Protein AF-A0A2V6Z313-F1 (afdb_monomer_lite)

Sequence (76 aa):
MSGPGVVHALAGLANAQQNGWPMVLIGGASETWRNGMGAFQEERQVLIATPFSKFAHAIEHVHRIPFYVEMAVRNA

pLDDT: mean 94.48, std 5.63, range [54.38, 98.31]

Secondary structure (DSSP, 8-state):
--THHHHHHHHHHHHHHHHT-----------GGGTTTT-TT---HHHHHGGG-S------SGGGHHHHHHHHHHT-

Structure (mmCIF, N/CA/C/O backbone):
data_AF-A0A2V6Z313-F1
#
_entry.id   AF-A0A2V6Z313-F1
#
loop_
_atom_site.group_PDB
_atom_site.id
_atom_site.type_symbol
_atom_site.label_atom_id
_atom_site.label_alt_id
_atom_site.label_comp_id
_atom_site.label_asym_id
_atom_site.label_entity_id
_atom_site.label_seq_id
_atom_site.pdbx_PDB_ins_code
_atom_site.Cartn_x
_atom_site.Cartn_y
_atom_site.Cartn_z
_atom_site.occupancy
_atom_site.B_iso_or_equiv
_atom_site.auth_seq_id
_atom_site.auth_comp_id
_atom_site.auth_asym_id
_atom_site.auth_atom_id
_atom_site.pdbx_PDB_model_num
ATOM 1 N N . MET A 1 1 ? 0.080 6.865 -7.926 1.00 54.38 1 MET A N 1
ATOM 2 C CA . MET A 1 1 ? 1.427 7.446 -8.131 1.00 54.38 1 MET A CA 1
ATOM 3 C C . MET A 1 1 ? 2.407 6.636 -7.298 1.00 54.38 1 MET A C 1
ATOM 5 O O . MET A 1 1 ? 2.043 6.281 -6.182 1.00 54.38 1 MET A O 1
ATOM 9 N N . SER A 1 2 ? 3.574 6.295 -7.843 1.00 78.31 2 SER A N 1
ATOM 10 C CA . SER A 1 2 ? 4.596 5.496 -7.147 1.00 78.31 2 SER A CA 1
ATOM 11 C C . SER A 1 2 ? 5.519 6.379 -6.308 1.00 78.31 2 SER A C 1
ATOM 13 O O . SER A 1 2 ? 5.530 7.592 -6.501 1.00 78.31 2 SER A O 1
ATOM 15 N N . GLY A 1 3 ? 6.236 5.800 -5.342 1.00 88.12 3 GLY A N 1
ATOM 16 C CA . GLY A 1 3 ? 7.244 6.498 -4.534 1.00 88.12 3 GLY A CA 1
ATOM 17 C C . GLY A 1 3 ? 6.681 7.694 -3.745 1.00 88.12 3 GLY A C 1
ATOM 18 O O . GLY A 1 3 ? 5.955 7.465 -2.772 1.00 88.12 3 GLY A O 1
ATOM 19 N N . PRO A 1 4 ? 6.943 8.958 -4.147 1.00 92.06 4 PRO A N 1
ATOM 20 C CA . PRO A 1 4 ? 6.481 10.153 -3.427 1.00 92.06 4 PRO A CA 1
ATOM 21 C C . PRO A 1 4 ? 4.975 10.194 -3.142 1.00 92.06 4 PRO A C 1
ATOM 23 O O . PRO A 1 4 ? 4.552 10.689 -2.099 1.00 92.06 4 PRO A O 1
ATOM 26 N N . GLY A 1 5 ? 4.154 9.645 -4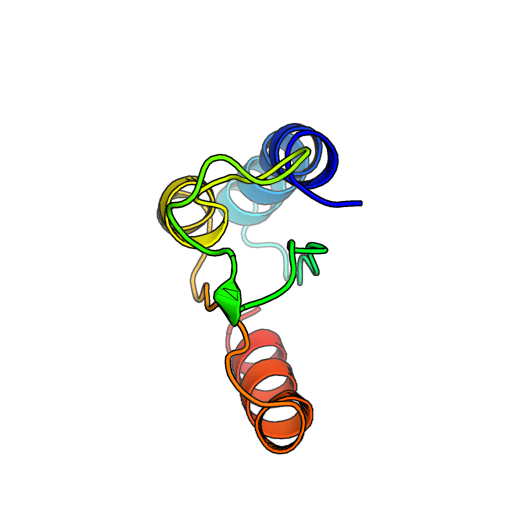.043 1.00 93.12 5 GLY A N 1
ATOM 27 C CA . GLY A 1 5 ? 2.705 9.598 -3.845 1.00 93.12 5 GLY A CA 1
ATOM 28 C C . GLY A 1 5 ? 2.294 8.797 -2.608 1.00 93.12 5 GLY A C 1
ATOM 29 O O . GLY A 1 5 ? 1.398 9.213 -1.878 1.00 93.12 5 GLY A O 1
ATOM 30 N N . VAL A 1 6 ? 2.975 7.678 -2.346 1.00 93.38 6 VAL A N 1
ATOM 31 C CA . VAL A 1 6 ? 2.729 6.860 -1.151 1.00 93.38 6 VAL A CA 1
ATOM 32 C C . VAL A 1 6 ? 3.252 7.564 0.095 1.00 93.38 6 VAL A C 1
ATOM 34 O O . VAL A 1 6 ? 2.554 7.589 1.102 1.00 93.38 6 VAL A O 1
ATOM 37 N N . VAL A 1 7 ? 4.422 8.207 0.012 1.00 94.38 7 VAL A N 1
ATOM 38 C CA . VAL A 1 7 ? 5.002 8.974 1.127 1.00 94.38 7 VAL A CA 1
ATOM 39 C C . VAL A 1 7 ? 4.049 10.075 1.602 1.00 94.38 7 VAL A C 1
ATOM 41 O O . VAL A 1 7 ? 3.796 10.188 2.799 1.00 94.38 7 VAL A O 1
ATOM 44 N N . HIS A 1 8 ? 3.452 10.841 0.686 1.00 95.31 8 HIS A N 1
ATOM 45 C CA . HIS A 1 8 ? 2.472 11.871 1.048 1.00 95.31 8 HIS A CA 1
ATOM 46 C C . HIS A 1 8 ? 1.199 11.294 1.686 1.00 95.31 8 HIS A C 1
ATOM 48 O O . HIS A 1 8 ? 0.596 11.934 2.547 1.00 95.31 8 HIS A O 1
ATOM 54 N N . ALA A 1 9 ? 0.794 10.082 1.299 1.00 96.19 9 ALA A N 1
ATOM 55 C CA . ALA A 1 9 ? -0.384 9.426 1.857 1.00 96.19 9 ALA A CA 1
ATOM 56 C C . ALA A 1 9 ? -0.170 8.891 3.288 1.00 96.19 9 ALA A C 1
ATOM 58 O O . ALA A 1 9 ? -1.152 8.678 4.002 1.00 96.19 9 ALA A O 1
ATOM 59 N N . LEU A 1 10 ? 1.082 8.717 3.740 1.00 95.81 10 LEU A N 1
ATOM 60 C CA . LEU A 1 10 ? 1.387 8.182 5.074 1.00 95.81 10 LEU A CA 1
ATOM 61 C C . LEU A 1 10 ? 0.801 9.030 6.207 1.00 95.81 10 LEU A C 1
ATOM 63 O O . LEU A 1 10 ? 0.355 8.473 7.205 1.00 95.81 10 LEU A O 1
ATOM 67 N N . ALA A 1 11 ? 0.747 10.356 6.055 1.00 97.00 11 ALA A N 1
ATOM 68 C CA . ALA A 1 11 ? 0.154 11.228 7.069 1.00 97.00 11 ALA A CA 1
ATOM 69 C C . ALA A 1 11 ? -1.347 10.942 7.264 1.00 97.00 11 ALA A C 1
ATOM 71 O O . ALA A 1 11 ? -1.830 10.868 8.394 1.00 97.00 11 ALA A O 1
ATOM 72 N N . GLY A 1 12 ? -2.078 10.723 6.166 1.00 97.31 12 GLY A N 1
ATOM 73 C CA . GLY A 1 12 ? -3.489 10.337 6.215 1.00 97.31 12 GLY A CA 1
ATOM 74 C C . GLY A 1 12 ? -3.688 8.945 6.814 1.00 97.31 12 GLY A C 1
ATOM 75 O O . GLY A 1 12 ? -4.591 8.755 7.629 1.00 97.31 12 GLY A O 1
ATOM 76 N N . LEU A 1 13 ? -2.808 8.002 6.465 1.00 96.88 13 LEU A N 1
ATOM 77 C CA . LEU A 1 13 ? -2.826 6.639 6.994 1.00 96.88 13 LEU A CA 1
ATOM 78 C C . LEU A 1 13 ? -2.575 6.605 8.509 1.00 96.88 13 LEU A C 1
ATOM 80 O O . LEU A 1 13 ? -3.336 5.980 9.243 1.00 96.88 13 LEU A O 1
ATOM 84 N N . ALA A 1 14 ? -1.571 7.342 8.988 1.00 97.69 14 ALA A N 1
ATOM 85 C CA . ALA A 1 14 ? -1.277 7.473 10.412 1.00 97.69 14 ALA A CA 1
ATOM 86 C C . ALA A 1 14 ? -2.451 8.102 11.181 1.00 97.69 14 ALA A C 1
ATOM 88 O O . ALA A 1 14 ? -2.831 7.610 12.242 1.00 97.69 14 ALA A O 1
ATOM 89 N N . ASN A 1 15 ? -3.084 9.138 10.622 1.00 98.31 15 ASN A N 1
ATOM 90 C CA . ASN A 1 15 ? -4.268 9.742 11.228 1.00 98.31 15 ASN A CA 1
ATOM 91 C C . ASN A 1 15 ? -5.436 8.744 11.333 1.00 98.31 15 ASN A C 1
ATOM 93 O O . ASN A 1 15 ? -6.089 8.669 12.373 1.00 98.31 15 ASN A O 1
ATOM 97 N N . ALA A 1 16 ? -5.695 7.954 10.288 1.00 98.06 16 ALA A N 1
ATOM 98 C CA . ALA A 1 16 ? -6.737 6.928 10.328 1.00 98.06 16 ALA A CA 1
ATOM 99 C C . ALA A 1 16 ? -6.437 5.847 11.376 1.00 98.06 16 ALA A C 1
ATOM 101 O O . ALA A 1 16 ? -7.325 5.492 12.150 1.00 98.06 16 ALA A O 1
ATOM 102 N N . GLN A 1 17 ? -5.183 5.392 11.465 1.00 97.12 17 GLN A N 1
ATOM 103 C CA . GLN A 1 17 ? -4.741 4.431 12.477 1.00 97.12 17 GLN A CA 1
ATOM 104 C C . GLN A 1 17 ? -4.976 4.958 13.899 1.00 97.12 17 GLN A C 1
ATOM 106 O O . GLN A 1 17 ? -5.555 4.251 14.722 1.00 97.12 17 GLN A O 1
ATOM 111 N N . GLN A 1 18 ? -4.568 6.199 14.184 1.00 97.88 18 GLN A N 1
ATOM 112 C CA . GLN A 1 18 ? -4.723 6.813 15.508 1.00 97.88 18 GLN A CA 1
ATOM 113 C C . GLN A 1 18 ? -6.190 6.965 15.927 1.00 97.88 18 GLN A C 1
ATOM 115 O O . GLN A 1 18 ? -6.501 6.850 17.110 1.00 97.88 18 GLN A O 1
ATOM 120 N N . ASN A 1 19 ? -7.089 7.193 14.968 1.00 98.00 19 ASN A N 1
ATOM 121 C CA . ASN A 1 19 ? -8.520 7.350 15.225 1.00 98.00 19 ASN A CA 1
ATOM 122 C C . ASN A 1 19 ? -9.320 6.041 15.094 1.00 98.00 19 ASN A C 1
ATOM 124 O O . ASN A 1 19 ? -10.533 6.042 15.299 1.00 98.00 19 ASN A O 1
ATOM 128 N N . GLY A 1 20 ? -8.672 4.926 14.738 1.00 96.19 20 GLY A N 1
ATOM 129 C CA . GLY A 1 20 ? -9.347 3.649 14.505 1.00 96.19 20 GLY A CA 1
ATOM 130 C C . GLY A 1 20 ? -10.322 3.676 13.323 1.00 96.19 20 GLY A C 1
ATOM 131 O O . GLY A 1 20 ? -11.308 2.941 13.326 1.00 96.19 20 GLY A O 1
ATOM 132 N N . TRP A 1 21 ? -10.082 4.531 12.328 1.00 98.12 21 TRP A N 1
ATOM 133 C CA . TRP A 1 21 ? -10.939 4.641 11.150 1.00 98.12 21 TRP A CA 1
ATOM 134 C C . TRP A 1 21 ? -10.572 3.604 10.089 1.00 98.12 21 TRP A C 1
ATOM 136 O O . TRP A 1 21 ? -9.382 3.399 9.835 1.00 98.12 21 TRP A O 1
ATOM 146 N N . PRO A 1 22 ? -11.568 2.995 9.420 1.00 97.38 22 PRO A N 1
ATOM 147 C CA . PRO A 1 22 ? -11.297 2.083 8.323 1.00 97.38 22 PRO A CA 1
ATOM 148 C C . PRO A 1 22 ? -10.718 2.846 7.128 1.00 97.38 22 PRO A C 1
ATOM 150 O O . PRO A 1 22 ? -11.321 3.800 6.631 1.00 97.38 22 PRO A O 1
ATOM 153 N N . MET A 1 23 ? -9.549 2.418 6.650 1.00 97.69 23 MET A N 1
ATOM 154 C CA . MET A 1 23 ? -8.879 3.006 5.488 1.00 97.69 23 MET A CA 1
ATOM 155 C C . MET A 1 23 ? -8.167 1.933 4.662 1.00 97.69 23 MET A C 1
ATOM 157 O O . MET A 1 23 ? -7.467 1.082 5.199 1.00 97.69 23 MET A O 1
ATOM 161 N N . VAL A 1 24 ? -8.289 2.032 3.335 1.00 97.69 24 VAL A N 1
ATOM 162 C CA . VAL A 1 24 ? -7.505 1.246 2.373 1.00 97.69 24 VAL A CA 1
ATOM 163 C C . VAL A 1 24 ? -6.687 2.203 1.511 1.00 97.69 24 VAL A C 1
ATOM 165 O O . VAL A 1 24 ? -7.247 3.058 0.826 1.00 97.69 24 VAL A O 1
ATOM 168 N N . LEU A 1 25 ? -5.361 2.052 1.532 1.00 96.62 25 LEU A N 1
ATOM 169 C CA . LEU A 1 25 ? -4.432 2.821 0.703 1.00 96.62 25 LEU A CA 1
ATOM 170 C C . LEU A 1 25 ? -3.908 1.954 -0.448 1.00 96.62 25 LEU A C 1
ATOM 172 O O . LEU A 1 25 ? -3.285 0.922 -0.216 1.00 96.62 25 LEU A O 1
ATOM 176 N N . ILE A 1 26 ? -4.117 2.401 -1.690 1.00 96.25 26 ILE A N 1
ATOM 177 C CA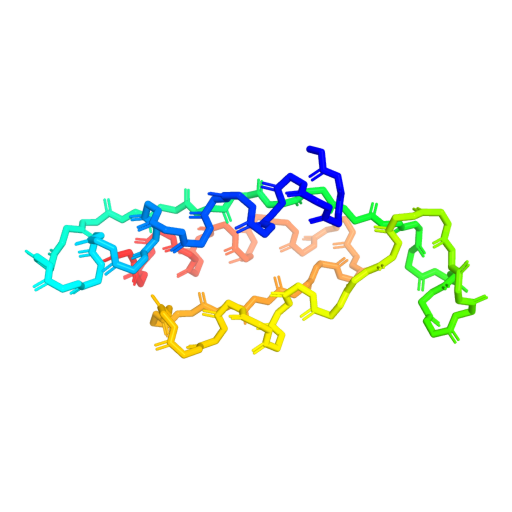 . ILE A 1 26 ? -3.596 1.739 -2.894 1.00 96.25 26 ILE A CA 1
ATOM 178 C C . ILE A 1 26 ? -2.476 2.599 -3.490 1.00 96.25 26 ILE A C 1
ATOM 180 O O . ILE A 1 26 ? -2.718 3.686 -4.018 1.00 96.25 26 ILE A O 1
ATOM 184 N N . GLY A 1 27 ? -1.242 2.102 -3.399 1.00 93.75 27 GLY A N 1
ATOM 185 C CA . GLY A 1 27 ? -0.053 2.711 -3.997 1.00 93.75 27 GLY A CA 1
ATOM 186 C C . GLY A 1 27 ? 0.244 2.157 -5.391 1.00 93.75 27 GLY A C 1
ATOM 187 O O . GLY A 1 27 ? 0.000 0.985 -5.666 1.00 93.75 27 GLY A O 1
ATOM 188 N N . GLY A 1 28 ? 0.787 2.996 -6.279 1.00 92.56 28 GLY A N 1
ATOM 189 C CA . GLY A 1 28 ? 1.406 2.504 -7.516 1.00 92.56 28 GLY A CA 1
ATOM 190 C C . GLY A 1 28 ? 2.841 2.056 -7.241 1.00 92.56 28 GLY A C 1
ATOM 191 O O . GLY A 1 28 ? 3.489 2.623 -6.368 1.00 92.56 28 GLY A O 1
ATOM 192 N N . ALA A 1 29 ? 3.365 1.091 -7.990 1.00 91.94 29 ALA A N 1
ATOM 193 C CA . ALA A 1 29 ? 4.760 0.654 -7.892 1.00 91.94 29 ALA A CA 1
ATOM 194 C C . ALA A 1 29 ? 5.417 0.602 -9.279 1.00 91.94 29 ALA A C 1
ATOM 196 O O . ALA A 1 29 ? 4.727 0.661 -10.299 1.00 91.94 29 ALA A O 1
ATOM 197 N N . SER A 1 30 ? 6.750 0.536 -9.313 1.00 91.75 30 SER A N 1
ATOM 198 C CA . SER A 1 30 ? 7.511 0.181 -10.515 1.00 91.75 30 SER A CA 1
ATOM 199 C C . SER A 1 30 ? 7.227 -1.261 -10.940 1.00 91.75 30 SER A C 1
ATOM 201 O O . SER A 1 30 ? 6.641 -2.044 -10.190 1.00 91.75 30 SER A O 1
ATOM 203 N N . GLU A 1 31 ? 7.657 -1.629 -12.146 1.00 91.25 31 GLU A N 1
ATOM 204 C CA . GLU A 1 31 ? 7.544 -3.003 -12.621 1.00 91.25 31 GLU A CA 1
ATOM 205 C C . GLU A 1 31 ? 8.273 -3.970 -11.678 1.00 91.25 31 GLU A C 1
ATOM 207 O O . GLU A 1 31 ? 9.410 -3.722 -11.278 1.00 91.25 31 GLU A O 1
ATOM 212 N N . THR A 1 32 ? 7.642 -5.103 -11.359 1.00 91.69 32 THR A N 1
ATOM 213 C CA . THR A 1 32 ? 8.136 -6.045 -10.338 1.00 91.69 32 THR A CA 1
ATOM 214 C C . THR A 1 32 ? 9.535 -6.591 -10.627 1.00 91.69 32 THR A C 1
ATOM 216 O O . THR A 1 32 ? 10.300 -6.839 -9.700 1.00 91.69 32 THR A O 1
ATOM 219 N N . TRP A 1 33 ? 9.906 -6.734 -11.902 1.00 92.00 33 TRP A N 1
ATOM 220 C CA . TRP A 1 33 ? 11.231 -7.201 -12.324 1.00 92.00 33 TRP A CA 1
ATOM 221 C C . TRP A 1 33 ? 12.345 -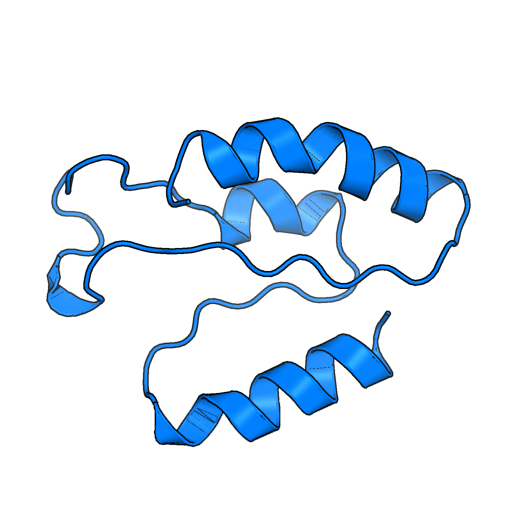6.153 -12.156 1.00 92.00 33 TRP A C 1
ATOM 223 O O . TRP A 1 33 ? 13.516 -6.502 -12.263 1.00 92.00 33 TRP A O 1
ATOM 233 N N . ARG A 1 34 ? 11.999 -4.886 -11.885 1.00 92.44 34 ARG A N 1
ATOM 234 C CA . ARG A 1 34 ? 12.951 -3.793 -11.613 1.00 92.44 34 ARG A CA 1
ATOM 235 C C . ARG A 1 34 ? 13.109 -3.495 -10.125 1.00 92.44 34 ARG A C 1
ATOM 237 O O . ARG A 1 34 ? 13.828 -2.562 -9.771 1.00 92.44 34 ARG A O 1
ATOM 244 N N . ASN A 1 35 ? 12.446 -4.263 -9.264 1.00 90.38 35 ASN A N 1
ATOM 245 C CA . ASN A 1 35 ? 12.554 -4.083 -7.825 1.00 90.38 35 ASN A CA 1
ATOM 246 C C . ASN A 1 35 ? 14.011 -4.303 -7.362 1.00 90.38 35 ASN A C 1
ATOM 248 O O . ASN A 1 35 ? 14.656 -5.280 -7.735 1.00 90.38 35 ASN A O 1
ATOM 252 N N . GLY A 1 36 ? 14.524 -3.401 -6.533 1.00 89.50 36 GLY A N 1
ATOM 253 C CA . GLY A 1 36 ? 15.896 -3.333 -6.040 1.00 89.50 36 GLY A CA 1
ATOM 254 C C . GLY A 1 36 ? 16.899 -2.682 -6.997 1.00 89.50 36 GLY A C 1
ATOM 255 O O . GLY A 1 36 ? 18.077 -2.613 -6.651 1.00 89.50 36 GLY A O 1
ATOM 256 N N . MET A 1 37 ? 16.475 -2.216 -8.177 1.00 95.19 37 MET A N 1
ATOM 257 C CA . MET A 1 37 ? 17.383 -1.707 -9.215 1.00 95.19 37 MET A CA 1
ATOM 258 C C . MET A 1 37 ? 17.484 -0.175 -9.271 1.00 95.19 37 MET A C 1
ATOM 260 O O . MET A 1 37 ? 18.118 0.354 -10.183 1.00 95.19 37 MET A O 1
ATOM 264 N N . GLY A 1 38 ? 16.858 0.553 -8.344 1.00 92.06 38 GLY A N 1
ATOM 265 C CA . GLY A 1 38 ? 16.793 2.013 -8.389 1.00 92.06 38 GLY A CA 1
ATOM 266 C C . GLY A 1 38 ? 15.882 2.504 -9.511 1.00 92.06 38 GLY A C 1
ATOM 267 O O . GLY A 1 38 ? 16.216 3.456 -10.219 1.00 92.06 38 GLY A O 1
ATOM 268 N N . ALA A 1 39 ? 14.751 1.824 -9.729 1.00 92.56 39 ALA A N 1
ATOM 269 C CA . ALA A 1 39 ? 13.796 2.238 -10.750 1.00 92.56 39 ALA A CA 1
ATOM 270 C C . ALA A 1 39 ? 13.252 3.648 -10.456 1.00 92.56 39 ALA A C 1
ATOM 272 O O . ALA A 1 39 ? 13.278 4.136 -9.325 1.00 92.56 39 ALA A O 1
ATOM 273 N N . PHE A 1 40 ? 12.755 4.333 -11.487 1.00 91.81 40 PHE A N 1
ATOM 274 C CA . PHE A 1 40 ? 12.221 5.683 -11.318 1.00 91.81 40 PHE A CA 1
ATOM 275 C C . PHE A 1 40 ? 11.075 5.685 -10.296 1.00 91.81 40 PHE A C 1
ATOM 277 O O . PHE A 1 40 ? 10.072 5.000 -10.494 1.00 91.81 40 PHE A O 1
ATOM 284 N N . GLN A 1 41 ? 11.234 6.463 -9.220 1.00 92.56 41 GLN A N 1
ATOM 285 C CA . GLN A 1 41 ? 10.303 6.510 -8.083 1.00 92.56 41 GLN A CA 1
ATOM 286 C C . GLN A 1 41 ? 10.054 5.142 -7.422 1.00 92.56 41 GLN A C 1
ATOM 288 O O . GLN A 1 41 ? 8.971 4.886 -6.888 1.00 92.56 41 GLN A O 1
ATOM 293 N N . GLU A 1 42 ? 11.056 4.263 -7.453 1.00 92.31 42 GLU A N 1
ATOM 294 C CA . GLU A 1 42 ? 11.084 3.076 -6.614 1.00 92.31 42 GLU A CA 1
ATOM 295 C C . GLU A 1 42 ? 11.137 3.468 -5.137 1.00 92.31 42 GLU A C 1
ATOM 297 O O . GLU A 1 42 ? 11.871 4.369 -4.741 1.00 92.31 42 GLU A O 1
ATOM 302 N N . GLU A 1 43 ? 10.365 2.762 -4.319 1.00 92.94 43 GLU A N 1
ATOM 303 C CA . GLU A 1 43 ? 10.345 2.955 -2.877 1.00 92.94 43 GLU A CA 1
ATOM 304 C C . GLU A 1 43 ? 9.974 1.639 -2.190 1.00 92.94 43 GLU A C 1
ATOM 306 O O . GLU A 1 43 ? 9.228 0.822 -2.740 1.00 92.94 43 GLU A O 1
AT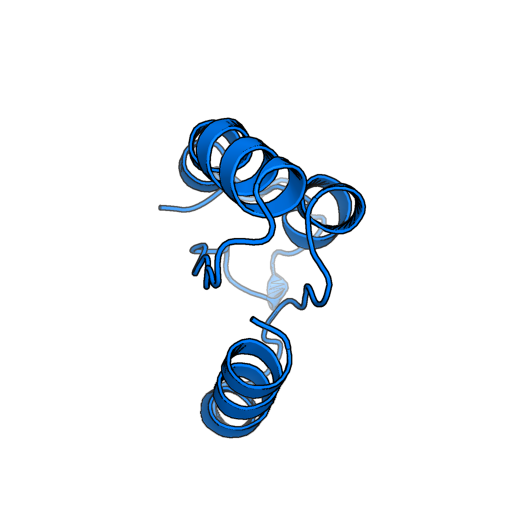OM 311 N N . ARG A 1 44 ? 10.433 1.442 -0.953 1.00 92.69 44 ARG A N 1
ATOM 312 C CA . ARG A 1 44 ? 10.058 0.307 -0.101 1.00 92.69 44 ARG A CA 1
ATOM 313 C C . ARG A 1 44 ? 8.694 0.549 0.553 1.00 92.69 44 ARG A C 1
ATOM 315 O O . ARG A 1 44 ? 8.566 0.556 1.773 1.00 92.69 44 ARG A O 1
ATOM 322 N N . GLN A 1 45 ? 7.668 0.723 -0.279 1.00 93.31 45 GLN A N 1
ATOM 323 C CA . GLN A 1 45 ? 6.323 1.174 0.110 1.00 93.31 45 GLN A CA 1
ATOM 324 C C . GLN A 1 45 ? 5.677 0.315 1.204 1.00 93.31 45 GLN A C 1
ATOM 326 O O . GLN A 1 45 ? 5.074 0.850 2.129 1.00 93.31 45 GLN A O 1
ATOM 331 N N . VAL A 1 46 ? 5.841 -1.010 1.130 1.00 95.12 46 VAL A N 1
ATOM 332 C CA . VAL A 1 46 ? 5.334 -1.923 2.166 1.00 95.12 46 VAL A CA 1
ATOM 333 C C . VAL A 1 46 ? 6.032 -1.648 3.494 1.00 95.12 46 VAL A C 1
ATOM 335 O O . VAL A 1 46 ? 5.364 -1.403 4.488 1.00 95.12 46 VAL A O 1
ATOM 338 N N . LEU A 1 47 ? 7.369 -1.607 3.497 1.00 95.75 47 LEU A N 1
ATOM 339 C CA . LEU A 1 47 ? 8.170 -1.396 4.705 1.00 95.75 47 LEU A CA 1
ATOM 340 C C . LEU A 1 47 ? 7.808 -0.085 5.414 1.00 95.75 47 LEU A C 1
ATOM 342 O O . LEU A 1 47 ? 7.664 -0.080 6.633 1.00 95.75 47 LEU A O 1
ATOM 346 N N . ILE A 1 48 ? 7.650 1.008 4.663 1.00 95.19 48 ILE A N 1
ATOM 347 C CA . ILE A 1 48 ? 7.333 2.325 5.236 1.00 95.19 48 ILE A CA 1
ATOM 348 C C . ILE A 1 48 ? 5.874 2.441 5.703 1.00 95.19 48 ILE A C 1
ATOM 350 O O . ILE A 1 48 ? 5.597 3.214 6.615 1.00 95.19 48 ILE A O 1
ATOM 354 N N . ALA A 1 49 ? 4.943 1.683 5.110 1.00 96.44 49 ALA A N 1
ATOM 355 C CA . ALA A 1 49 ? 3.528 1.697 5.485 1.00 96.44 49 ALA A CA 1
ATOM 356 C C . ALA A 1 49 ? 3.201 0.748 6.652 1.00 96.44 49 ALA A C 1
ATOM 358 O O . ALA A 1 49 ? 2.238 0.997 7.380 1.00 96.44 49 ALA A O 1
ATOM 359 N N . THR A 1 50 ? 3.994 -0.312 6.857 1.00 97.12 50 THR A N 1
ATOM 360 C CA . THR A 1 50 ? 3.783 -1.327 7.905 1.00 97.12 50 THR A CA 1
ATOM 361 C C . THR A 1 50 ? 3.542 -0.747 9.307 1.00 97.12 50 THR A C 1
ATOM 363 O O . THR A 1 50 ? 2.599 -1.201 9.949 1.00 97.12 50 THR A O 1
ATOM 366 N N . PRO A 1 51 ? 4.291 0.261 9.805 1.00 96.12 51 PRO A N 1
ATOM 367 C CA . PRO A 1 51 ? 4.060 0.809 11.148 1.00 96.12 51 PRO A CA 1
ATOM 368 C C . PRO A 1 51 ? 2.669 1.433 11.337 1.00 96.12 51 PRO A C 1
ATOM 370 O O . PRO A 1 51 ? 2.175 1.513 12.461 1.00 96.12 51 PRO A O 1
ATOM 373 N N . PHE A 1 52 ? 2.037 1.861 10.240 1.00 96.44 52 PHE A N 1
ATOM 374 C CA . PHE A 1 52 ? 0.760 2.574 10.236 1.00 96.44 52 PHE A CA 1
ATOM 375 C C . PHE A 1 52 ? -0.423 1.704 9.788 1.00 96.44 52 PHE A C 1
ATOM 377 O O . PHE A 1 52 ? -1.541 2.198 9.670 1.00 96.44 52 PHE A O 1
ATOM 384 N N . SER A 1 53 ? -0.190 0.416 9.517 1.00 96.81 53 SER A N 1
ATOM 385 C CA . SER A 1 53 ? -1.161 -0.466 8.863 1.00 96.81 53 SER A CA 1
ATOM 386 C C . SER A 1 53 ? -1.407 -1.738 9.667 1.00 96.81 53 SER A C 1
ATOM 388 O O . SER A 1 53 ? -0.483 -2.324 10.221 1.00 96.81 53 SER A O 1
ATOM 390 N N . LYS A 1 54 ? -2.651 -2.228 9.657 1.00 96.81 54 LYS A N 1
ATOM 391 C CA . LYS A 1 54 ? -2.984 -3.589 10.121 1.00 96.81 54 LYS A CA 1
ATOM 392 C C . LYS A 1 54 ? -2.542 -4.656 9.105 1.00 96.81 54 LYS A C 1
ATOM 394 O O . LYS A 1 54 ? -2.244 -5.786 9.475 1.00 96.81 54 LYS A O 1
ATOM 399 N N . PHE A 1 55 ? -2.496 -4.287 7.823 1.00 97.31 55 PHE A N 1
ATOM 400 C CA . PHE A 1 55 ? -2.101 -5.137 6.702 1.00 97.31 55 PHE A CA 1
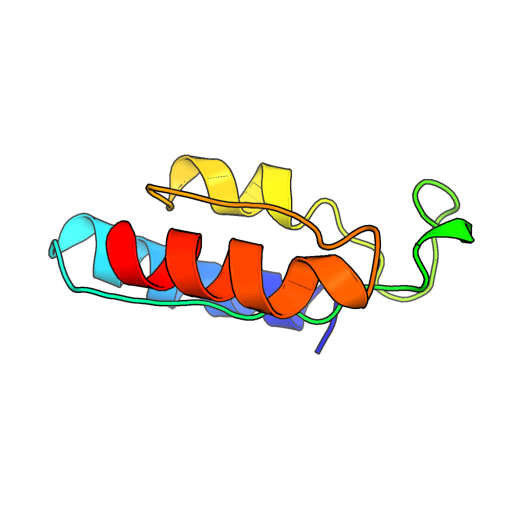ATOM 401 C C . PHE A 1 55 ? -1.424 -4.291 5.611 1.00 97.31 55 PHE A C 1
ATOM 403 O O . PHE A 1 55 ? -1.952 -3.250 5.229 1.00 97.31 55 PHE A O 1
ATOM 410 N N . ALA A 1 56 ? -0.273 -4.736 5.098 1.00 97.12 56 ALA A N 1
ATOM 411 C CA . ALA A 1 56 ? 0.443 -4.096 3.992 1.00 97.12 56 ALA A CA 1
ATOM 412 C C . ALA A 1 56 ? 1.132 -5.162 3.122 1.00 97.12 56 ALA A C 1
ATOM 414 O O . ALA A 1 56 ? 1.813 -6.041 3.650 1.00 97.12 56 ALA A O 1
ATOM 415 N N . HIS A 1 57 ? 0.961 -5.098 1.797 1.00 96.75 57 HIS A N 1
ATOM 416 C CA . HIS A 1 57 ? 1.532 -6.079 0.866 1.00 96.75 57 HIS A CA 1
ATOM 417 C C . HIS A 1 57 ? 1.776 -5.467 -0.521 1.00 96.75 57 HIS A C 1
ATOM 419 O O . HIS A 1 57 ? 1.019 -4.603 -0.963 1.00 96.75 57 HIS A O 1
ATOM 425 N N . ALA A 1 58 ? 2.816 -5.929 -1.218 1.00 95.44 58 ALA A N 1
ATOM 426 C CA . ALA A 1 58 ? 3.052 -5.620 -2.630 1.00 95.44 58 ALA A CA 1
ATOM 427 C C . ALA A 1 58 ? 2.417 -6.704 -3.511 1.00 95.44 58 ALA A C 1
ATOM 429 O O . ALA A 1 58 ? 2.375 -7.857 -3.113 1.00 95.44 58 ALA A O 1
ATOM 430 N N . ILE A 1 59 ? 1.918 -6.373 -4.700 1.00 95.00 59 ILE A N 1
ATOM 431 C CA . ILE A 1 59 ? 1.304 -7.376 -5.582 1.00 95.00 59 ILE A CA 1
ATOM 432 C C . ILE A 1 59 ? 2.353 -7.887 -6.571 1.00 95.00 59 ILE A C 1
ATOM 434 O O . ILE A 1 59 ? 2.820 -7.136 -7.423 1.00 95.00 59 ILE A O 1
ATOM 438 N N . GLU A 1 60 ? 2.702 -9.169 -6.489 1.00 92.62 60 GLU A N 1
ATOM 439 C CA . GLU A 1 60 ? 3.714 -9.796 -7.352 1.00 92.62 60 GLU A CA 1
ATOM 440 C C . GLU A 1 60 ? 3.124 -10.299 -8.673 1.00 92.62 60 GLU A C 1
ATOM 442 O O . GLU A 1 60 ? 3.795 -10.314 -9.707 1.00 92.62 60 GLU A O 1
ATOM 447 N N . HIS A 1 61 ? 1.851 -10.704 -8.644 1.00 94.75 61 HIS A N 1
ATOM 448 C CA . HIS A 1 61 ? 1.146 -11.268 -9.789 1.00 94.75 61 HIS A CA 1
ATOM 449 C C . HIS A 1 61 ? -0.277 -10.723 -9.912 1.00 94.75 61 HIS A C 1
ATOM 451 O O . HIS A 1 61 ? -1.026 -10.671 -8.940 1.00 94.75 61 HIS A O 1
ATOM 457 N N . VAL A 1 62 ? -0.697 -10.414 -11.142 1.00 95.88 62 VAL A N 1
ATOM 458 C CA . VAL A 1 62 ? -2.012 -9.816 -11.443 1.00 95.88 62 VAL A CA 1
ATOM 459 C C . VAL A 1 62 ? -3.181 -10.658 -10.914 1.00 95.88 62 VAL A C 1
ATOM 461 O O . VAL A 1 62 ? -4.133 -10.121 -10.357 1.00 95.88 62 VAL A O 1
ATOM 464 N N . HIS A 1 63 ? -3.100 -11.988 -11.006 1.00 97.38 63 HIS A N 1
ATOM 465 C CA . HIS A 1 63 ? -4.165 -12.877 -10.526 1.00 97.38 63 HIS A CA 1
ATOM 466 C C . HIS A 1 63 ? -4.348 -12.854 -8.995 1.00 97.38 63 HIS A C 1
ATOM 468 O O . HIS A 1 63 ? -5.367 -13.328 -8.500 1.00 97.38 63 HIS A O 1
ATOM 474 N N . ARG A 1 64 ? -3.389 -12.305 -8.233 1.00 97.12 64 ARG A N 1
ATOM 475 C CA . ARG A 1 64 ? -3.485 -12.142 -6.773 1.00 97.12 64 ARG A CA 1
ATOM 476 C C . ARG A 1 64 ? -4.208 -10.863 -6.350 1.00 97.12 64 ARG A C 1
ATOM 478 O O . ARG A 1 64 ? -4.536 -10.744 -5.173 1.00 97.12 64 ARG A O 1
ATOM 485 N N . ILE A 1 65 ? -4.494 -9.933 -7.269 1.00 97.19 65 ILE A N 1
ATOM 486 C CA . ILE A 1 65 ? -5.168 -8.663 -6.943 1.00 97.19 65 ILE A CA 1
ATOM 487 C C . ILE A 1 65 ? -6.469 -8.890 -6.150 1.00 97.19 65 ILE A C 1
ATOM 489 O O . ILE A 1 65 ? -6.596 -8.290 -5.084 1.00 97.19 65 ILE A O 1
ATOM 493 N N . PRO A 1 66 ? -7.403 -9.774 -6.568 1.00 98.12 66 PRO A N 1
ATOM 494 C CA . PRO A 1 66 ? -8.653 -9.960 -5.829 1.00 98.12 66 PRO A CA 1
ATOM 495 C C . PRO A 1 66 ? -8.433 -10.457 -4.395 1.00 98.12 66 PRO A C 1
ATOM 497 O O . PRO A 1 66 ? -9.105 -10.001 -3.476 1.00 98.12 66 PRO A O 1
ATOM 500 N N . PHE A 1 67 ? -7.455 -11.348 -4.199 1.00 98.06 67 PHE A N 1
ATOM 501 C CA . PHE A 1 67 ? -7.100 -11.883 -2.884 1.00 98.06 67 PHE A CA 1
ATOM 502 C C . PHE A 1 67 ? -6.576 -10.787 -1.949 1.00 98.06 67 PHE A C 1
ATOM 504 O O . PHE A 1 67 ? -7.032 -10.670 -0.815 1.00 98.06 67 PHE A O 1
ATOM 511 N N . TYR A 1 68 ? -5.652 -9.946 -2.422 1.00 98.00 68 TYR A N 1
ATOM 512 C CA . TYR A 1 68 ? -5.096 -8.879 -1.587 1.00 98.00 68 TYR A CA 1
ATOM 513 C C . TYR A 1 68 ? -6.086 -7.744 -1.321 1.00 98.00 68 TYR A C 1
ATOM 515 O O . TYR A 1 68 ? -6.044 -7.153 -0.244 1.00 98.00 68 TYR A O 1
ATOM 523 N N . VAL A 1 69 ? -7.004 -7.467 -2.2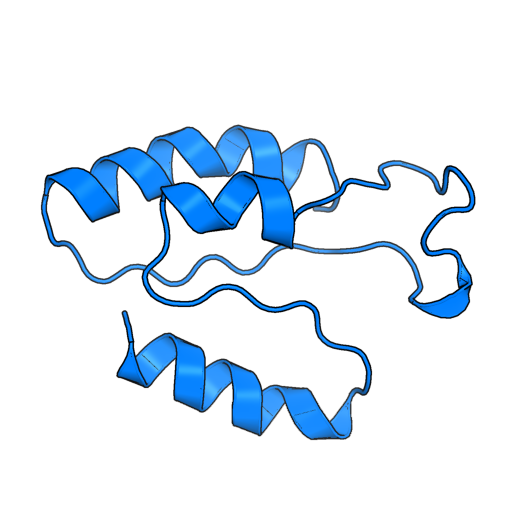51 1.00 98.06 69 VAL A N 1
ATOM 524 C CA . VAL A 1 69 ? -8.099 -6.514 -2.022 1.00 98.06 69 VAL A CA 1
ATOM 525 C C . VAL A 1 69 ? -9.058 -7.034 -0.951 1.00 98.06 69 VAL A C 1
ATOM 527 O O . VAL A 1 69 ? -9.407 -6.279 -0.047 1.00 98.06 69 VAL A O 1
ATOM 530 N N . GLU A 1 70 ? -9.442 -8.314 -0.995 1.00 98.25 70 GLU A N 1
ATOM 531 C CA . GLU A 1 70 ? -10.280 -8.922 0.050 1.00 98.25 70 GLU A CA 1
ATOM 532 C C . GLU A 1 70 ? -9.607 -8.841 1.425 1.00 98.25 70 GLU A C 1
ATOM 534 O O . GLU A 1 70 ? -10.222 -8.366 2.381 1.00 98.25 70 GLU A O 1
ATOM 539 N N . MET A 1 71 ? -8.320 -9.191 1.501 1.00 98.19 71 MET A N 1
ATOM 540 C CA . MET A 1 71 ? -7.538 -9.087 2.733 1.00 98.19 71 MET A CA 1
ATOM 541 C C . MET A 1 71 ? -7.451 -7.648 3.252 1.00 98.19 71 MET A C 1
ATOM 543 O O . MET A 1 71 ? -7.594 -7.430 4.455 1.00 98.19 71 MET A O 1
ATOM 547 N N . ALA A 1 72 ? -7.253 -6.661 2.373 1.00 97.56 72 ALA A N 1
ATOM 548 C CA . ALA A 1 72 ? -7.206 -5.254 2.760 1.00 97.56 72 ALA A CA 1
ATOM 549 C C . ALA A 1 72 ? -8.549 -4.770 3.325 1.00 97.56 72 ALA A C 1
ATOM 551 O O . ALA A 1 72 ? -8.569 -4.111 4.359 1.00 97.56 72 ALA A O 1
ATOM 552 N N . VAL A 1 73 ? -9.670 -5.141 2.698 1.00 97.94 73 VAL A N 1
ATOM 553 C CA . VAL A 1 73 ? -11.013 -4.769 3.171 1.00 97.94 73 VAL A CA 1
ATOM 554 C C . VAL A 1 73 ? -11.342 -5.448 4.500 1.00 97.94 73 VAL A C 1
ATOM 556 O O . VAL A 1 73 ? -11.867 -4.800 5.402 1.00 97.94 73 VAL A O 1
ATOM 559 N N . ARG A 1 74 ? -11.000 -6.733 4.659 1.00 97.62 74 ARG A N 1
ATOM 560 C CA . ARG A 1 74 ? -11.226 -7.482 5.905 1.00 97.62 74 ARG A CA 1
ATOM 561 C C . ARG A 1 74 ? -10.462 -6.892 7.096 1.00 97.62 74 ARG A C 1
ATOM 563 O O . ARG A 1 74 ? -10.927 -7.006 8.225 1.00 97.62 74 ARG A O 1
ATOM 570 N N . ASN A 1 75 ? -9.295 -6.297 6.846 1.00 95.75 75 ASN A N 1
ATOM 571 C CA . ASN A 1 75 ? -8.413 -5.748 7.877 1.00 95.75 75 ASN A CA 1
ATOM 572 C C . ASN A 1 75 ? -8.459 -4.214 7.980 1.00 95.75 75 ASN A C 1
ATOM 574 O O . ASN A 1 75 ? -7.626 -3.664 8.697 1.00 95.75 75 ASN A O 1
ATOM 578 N N . ALA A 1 76 ? -9.364 -3.523 7.278 1.00 88.75 76 ALA A N 1
ATOM 579 C CA . ALA A 1 76 ? -9.448 -2.058 7.308 1.00 88.75 76 ALA A CA 1
ATOM 580 C C . ALA A 1 76 ? -9.776 -1.517 8.711 1.00 88.75 76 ALA A C 1
ATOM 582 O O . ALA A 1 76 ? -10.513 -2.156 9.495 1.00 88.75 76 ALA A O 1
#

Foldseek 3Di:
DAQVVLVVCLVVLQVCQVVVHQDDDDHDADQLVCAPVPPDNHDPSQVVCVVSAPDGDDDNDPVCVVVVVVVSNVRD

Radius of gyration: 12.59 Å; chains: 1; bounding box: 29×25×28 Å